Protein AF-A0A381VGB9-F1 (afdb_monomer_lite)

Sequence (134 aa):
MNIEAVIWTIVFLLSIIPGLCVKSNHVISNLILSGNSNDNGFGFGVLLLIVGLYLFYNSLKNLKKKRLFENLPTSKMRSVAMGLVELKGKIEAAESMIKDPFDDKDCVYWSVTIEEYVKRGKSHKWVTRHEAND

Structure (mmCIF, N/CA/C/O backbone):
data_AF-A0A381VGB9-F1
#
_entry.id   AF-A0A381VGB9-F1
#
loop_
_atom_site.group_PDB
_atom_site.id
_atom_site.type_symbol
_atom_site.label_atom_id
_atom_site.label_alt_id
_atom_site.label_comp_id
_atom_site.label_asym_id
_atom_site.label_entity_id
_atom_site.label_seq_id
_atom_site.pdbx_PDB_ins_code
_atom_site.Cartn_x
_atom_site.Cartn_y
_atom_site.Cartn_z
_atom_site.occupancy
_atom_site.B_iso_or_equiv
_atom_site.auth_seq_id
_atom_site.auth_comp_id
_atom_site.auth_asym_id
_atom_site.auth_atom_id
_atom_site.pdbx_PDB_model_num
ATOM 1 N N . MET A 1 1 ? -0.643 24.859 -47.254 1.00 52.41 1 MET A N 1
ATOM 2 C CA . MET A 1 1 ? -0.564 24.233 -45.917 1.00 52.41 1 MET A CA 1
ATOM 3 C C . MET A 1 1 ? 0.480 23.133 -46.028 1.00 52.41 1 MET A C 1
ATOM 5 O O . MET A 1 1 ? 0.272 22.202 -46.792 1.00 52.41 1 MET A O 1
ATOM 9 N N . ASN A 1 2 ? 1.665 23.349 -45.451 1.00 59.25 2 ASN A N 1
ATOM 10 C CA . ASN A 1 2 ? 2.888 22.639 -45.840 1.00 59.25 2 ASN A CA 1
ATOM 11 C C . ASN A 1 2 ? 2.939 21.250 -45.192 1.00 59.25 2 ASN A C 1
ATOM 13 O O . ASN A 1 2 ? 2.930 21.145 -43.968 1.00 59.25 2 ASN A O 1
ATOM 17 N N . ILE A 1 3 ? 3.000 20.205 -46.019 1.00 70.94 3 ILE A N 1
ATOM 18 C CA . ILE A 1 3 ? 3.021 18.788 -45.615 1.00 70.94 3 ILE A CA 1
ATOM 19 C C . ILE A 1 3 ? 4.140 18.497 -44.604 1.00 70.94 3 ILE A C 1
ATOM 21 O O . ILE A 1 3 ? 3.911 17.796 -43.623 1.00 70.94 3 ILE A O 1
ATOM 25 N N . GLU A 1 4 ? 5.299 19.136 -44.768 1.00 68.50 4 GLU A N 1
ATOM 26 C CA . GLU A 1 4 ? 6.423 19.047 -43.832 1.00 68.50 4 GLU A CA 1
ATOM 27 C C . GLU A 1 4 ? 6.023 19.448 -42.403 1.00 68.50 4 GLU A C 1
ATOM 29 O O . GLU A 1 4 ? 6.283 18.720 -41.452 1.00 68.50 4 GLU A O 1
ATOM 34 N N . ALA A 1 5 ? 5.296 20.556 -42.226 1.00 66.06 5 ALA A N 1
ATOM 35 C CA . ALA A 1 5 ? 4.886 21.009 -40.895 1.00 66.06 5 ALA A CA 1
ATOM 36 C C . ALA A 1 5 ? 3.919 20.018 -40.220 1.00 66.06 5 ALA A C 1
ATOM 38 O O . ALA A 1 5 ? 3.998 19.808 -39.011 1.00 66.06 5 ALA A O 1
ATOM 39 N N . VAL A 1 6 ? 3.055 19.357 -41.000 1.00 71.62 6 VAL A N 1
ATOM 40 C CA . VAL A 1 6 ? 2.140 18.321 -40.495 1.00 71.62 6 VAL A CA 1
ATOM 41 C C . VAL A 1 6 ? 2.929 17.107 -40.001 1.00 71.62 6 VAL A C 1
ATOM 43 O O . VAL A 1 6 ? 2.682 16.632 -38.894 1.00 71.62 6 VAL A O 1
ATOM 46 N N . ILE A 1 7 ? 3.942 16.672 -40.753 1.00 72.62 7 ILE A N 1
ATOM 47 C CA . ILE A 1 7 ? 4.822 15.558 -40.369 1.00 72.62 7 ILE A CA 1
ATOM 48 C C . ILE A 1 7 ? 5.563 15.884 -39.066 1.00 72.62 7 ILE A C 1
ATOM 50 O O . ILE A 1 7 ? 5.529 15.092 -38.124 1.00 72.62 7 ILE A O 1
ATOM 54 N N . TRP A 1 8 ? 6.144 17.081 -38.957 1.00 65.75 8 TRP A N 1
ATOM 55 C CA . TRP A 1 8 ? 6.857 17.500 -37.748 1.00 65.75 8 TRP A CA 1
ATOM 56 C C . TRP A 1 8 ? 5.935 17.636 -36.524 1.00 65.75 8 TRP A C 1
ATOM 58 O O . TRP A 1 8 ? 6.328 17.249 -35.426 1.00 65.75 8 TRP A O 1
ATOM 68 N N . THR A 1 9 ? 4.686 18.089 -36.688 1.00 67.44 9 THR A N 1
ATOM 69 C CA . THR A 1 9 ? 3.715 18.150 -35.572 1.00 67.44 9 THR A CA 1
ATOM 70 C C . THR A 1 9 ? 3.213 16.778 -35.117 1.00 67.44 9 THR A C 1
ATOM 72 O O . THR A 1 9 ? 3.036 16.569 -33.918 1.00 67.44 9 THR A O 1
ATOM 75 N N . ILE A 1 10 ? 3.042 15.818 -36.033 1.00 66.50 10 ILE A N 1
ATOM 76 C CA . ILE A 1 10 ? 2.660 14.436 -35.698 1.00 66.50 10 ILE A CA 1
ATOM 77 C C . ILE A 1 10 ? 3.799 13.733 -34.948 1.00 66.50 10 ILE A C 1
ATOM 79 O O . ILE A 1 10 ? 3.555 13.059 -33.948 1.00 66.50 10 ILE A O 1
ATOM 83 N N . VAL A 1 11 ? 5.047 13.948 -35.371 1.00 64.88 11 VAL A N 1
ATOM 84 C CA . VAL A 1 11 ? 6.240 13.433 -34.677 1.00 64.88 11 VAL A CA 1
ATOM 85 C C . VAL A 1 11 ? 6.374 14.043 -33.275 1.00 64.88 11 VAL A C 1
ATOM 87 O O . VAL A 1 11 ? 6.695 13.330 -32.324 1.00 64.88 11 VAL A O 1
ATOM 90 N N . PHE A 1 12 ? 6.063 15.333 -33.118 1.00 68.12 12 PHE A N 1
ATOM 91 C CA . PHE A 1 12 ? 6.087 16.016 -31.821 1.00 68.12 12 PHE A CA 1
ATOM 92 C C . PHE A 1 12 ? 4.949 15.564 -30.889 1.00 68.12 12 PHE A C 1
ATOM 94 O O . PHE A 1 12 ? 5.142 15.451 -29.683 1.00 68.12 12 PHE A O 1
ATOM 101 N N . LEU A 1 13 ? 3.769 15.245 -31.431 1.00 55.72 13 LEU A N 1
ATOM 102 C CA . LEU A 1 13 ? 2.653 14.704 -30.648 1.00 55.72 13 LEU A CA 1
ATOM 103 C C . LEU A 1 13 ? 2.889 13.249 -30.220 1.00 55.72 13 LEU A C 1
ATOM 105 O O . LEU A 1 13 ? 2.540 12.884 -29.100 1.00 55.72 13 LEU A O 1
ATOM 109 N N . LEU A 1 14 ? 3.531 12.428 -31.057 1.00 55.31 14 LEU A N 1
ATOM 110 C CA . LEU A 1 14 ? 3.854 11.035 -30.723 1.00 55.31 14 LEU A CA 1
ATOM 111 C C . LEU A 1 14 ? 4.976 10.907 -29.680 1.00 55.31 14 LEU A C 1
ATOM 113 O O . LEU A 1 14 ? 5.002 9.925 -28.938 1.00 55.31 14 LEU A O 1
ATOM 117 N N . SER A 1 15 ? 5.864 11.900 -29.565 1.00 57.25 15 SER A N 1
ATOM 118 C CA . SER A 1 15 ? 6.952 11.904 -28.574 1.00 57.25 15 SER A CA 1
ATOM 119 C C . SER A 1 15 ? 6.531 12.389 -27.180 1.00 57.25 15 SER A C 1
ATOM 121 O O . SER A 1 15 ? 7.232 12.112 -26.208 1.00 57.25 15 SER A O 1
ATOM 123 N N . ILE A 1 16 ? 5.374 13.053 -27.055 1.00 52.91 16 ILE A N 1
ATOM 124 C CA . ILE A 1 16 ? 4.821 13.536 -25.774 1.00 52.91 16 ILE A CA 1
ATOM 125 C C . ILE A 1 16 ? 3.955 12.465 -25.077 1.00 52.91 16 ILE A C 1
ATOM 127 O O . ILE A 1 16 ? 3.800 12.475 -23.854 1.00 52.91 16 ILE A O 1
ATOM 131 N N . ILE A 1 17 ? 3.463 11.463 -25.813 1.00 55.03 17 ILE A N 1
ATOM 132 C CA . ILE A 1 17 ? 2.596 10.397 -25.278 1.00 55.03 17 ILE A CA 1
ATOM 133 C C . ILE A 1 17 ? 3.280 9.352 -24.353 1.00 55.03 17 ILE A C 1
ATOM 135 O O . ILE A 1 17 ? 2.550 8.729 -23.577 1.00 55.03 17 ILE A O 1
ATOM 139 N N . PRO A 1 18 ? 4.619 9.169 -24.253 1.00 52.19 18 PRO A N 1
ATOM 140 C CA . PRO A 1 18 ? 5.154 8.222 -23.273 1.00 52.19 18 PRO A CA 1
ATOM 141 C C . PRO A 1 18 ? 5.055 8.733 -21.824 1.00 52.19 18 PRO A C 1
ATOM 143 O O . PRO A 1 18 ? 5.358 7.987 -20.894 1.00 52.19 18 PRO A O 1
ATOM 146 N N . GLY A 1 19 ? 4.623 9.983 -21.608 1.00 45.84 19 GLY A N 1
ATOM 147 C CA . GLY A 1 19 ? 4.509 10.597 -20.283 1.00 45.84 19 GLY A CA 1
ATOM 148 C C . GLY A 1 19 ? 3.283 10.186 -19.458 1.00 45.84 19 GLY A C 1
ATOM 149 O O . GLY A 1 19 ? 3.266 10.450 -18.258 1.00 45.84 19 GLY A O 1
ATOM 150 N N . LEU A 1 20 ? 2.267 9.535 -20.041 1.00 43.66 20 LEU A N 1
ATOM 151 C CA . LEU A 1 20 ? 0.993 9.305 -19.344 1.00 43.66 20 LEU A CA 1
ATOM 152 C C . LEU A 1 20 ? 0.447 7.878 -19.465 1.00 43.66 20 LEU A C 1
ATOM 154 O O . LEU A 1 20 ? -0.750 7.690 -19.618 1.00 43.66 20 LEU A O 1
ATOM 158 N N . CYS A 1 21 ? 1.282 6.848 -19.365 1.00 36.38 21 CYS A N 1
ATOM 159 C CA . CYS A 1 21 ? 0.811 5.592 -18.771 1.00 36.38 21 CYS A CA 1
ATOM 160 C C . CYS A 1 21 ? 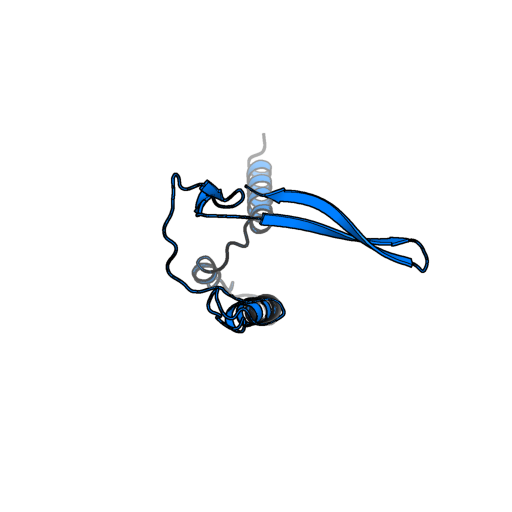1.977 4.656 -18.476 1.00 36.38 21 CYS A C 1
ATOM 162 O O . CYS A 1 21 ? 2.256 3.706 -19.205 1.00 36.38 21 CYS A O 1
ATOM 164 N N . VAL A 1 22 ? 2.630 4.871 -17.335 1.00 45.91 22 VAL A N 1
ATOM 165 C CA . VAL A 1 22 ? 3.344 3.793 -16.645 1.00 45.91 22 VAL A CA 1
ATOM 166 C C . VAL A 1 22 ? 2.282 2.818 -16.116 1.00 45.91 22 VAL A C 1
ATOM 168 O O . VAL A 1 22 ? 1.960 2.798 -14.931 1.00 45.91 22 VAL A O 1
ATOM 171 N N . LYS A 1 23 ? 1.694 2.014 -17.013 1.00 37.81 23 LYS A N 1
ATOM 172 C CA . LYS A 1 23 ? 0.978 0.790 -16.647 1.00 37.81 23 LYS A CA 1
ATOM 173 C C . LYS A 1 23 ? 1.948 -0.368 -16.838 1.00 37.81 23 LYS A C 1
ATOM 175 O O . LYS A 1 23 ? 2.158 -0.898 -17.926 1.00 37.81 23 LYS A O 1
ATOM 180 N N . SER A 1 24 ? 2.613 -0.640 -15.721 1.00 55.69 24 SER A N 1
ATOM 181 C CA . SER A 1 24 ? 3.590 -1.689 -15.467 1.00 55.69 24 SER A CA 1
ATOM 182 C C . SER A 1 24 ? 3.183 -3.030 -16.097 1.00 55.69 24 SER A C 1
ATOM 184 O O . SER A 1 24 ? 2.063 -3.491 -15.892 1.00 55.69 24 SER A O 1
ATOM 186 N N . ASN A 1 25 ? 4.149 -3.667 -16.772 1.00 46.19 25 ASN A N 1
ATOM 187 C CA . ASN A 1 25 ? 4.318 -5.119 -16.980 1.00 46.19 25 ASN A CA 1
ATOM 188 C C . ASN A 1 25 ? 4.081 -5.740 -18.373 1.00 46.19 25 ASN A C 1
ATOM 190 O O . ASN A 1 25 ? 4.580 -6.840 -18.565 1.00 46.19 25 ASN A O 1
ATOM 194 N N . HIS A 1 26 ? 3.464 -5.084 -19.366 1.00 38.66 26 HIS A N 1
ATOM 195 C CA . HIS A 1 26 ? 3.356 -5.672 -20.729 1.00 38.66 26 HIS A CA 1
ATOM 196 C C . HIS A 1 26 ? 4.157 -4.942 -21.824 1.00 38.66 26 HIS A C 1
ATOM 198 O O . HIS A 1 26 ? 4.461 -5.526 -22.859 1.00 38.66 26 HIS A O 1
ATOM 204 N N . VAL A 1 27 ? 4.551 -3.684 -21.596 1.00 44.47 27 VAL A N 1
ATOM 205 C CA . VAL A 1 27 ? 5.175 -2.819 -22.623 1.00 44.47 27 VAL A CA 1
ATOM 206 C C . VAL A 1 27 ? 6.682 -3.071 -22.792 1.00 44.47 27 VAL A C 1
ATOM 208 O O . VAL A 1 27 ? 7.260 -2.734 -23.822 1.00 44.47 27 VAL A O 1
ATOM 211 N N . ILE A 1 28 ? 7.323 -3.726 -21.817 1.00 46.81 28 ILE A N 1
ATOM 212 C CA . ILE A 1 28 ? 8.780 -3.955 -21.806 1.00 46.81 28 ILE A CA 1
ATOM 213 C C . ILE A 1 28 ? 9.232 -4.817 -23.002 1.00 46.81 28 ILE A C 1
ATOM 215 O O . ILE A 1 28 ? 10.367 -4.682 -23.447 1.00 46.81 28 ILE A O 1
ATOM 219 N N . SER A 1 29 ? 8.349 -5.643 -23.579 1.00 44.75 29 SER A N 1
ATOM 220 C CA . SER A 1 29 ? 8.737 -6.578 -24.643 1.00 44.75 29 SER A CA 1
ATOM 221 C C . SER A 1 29 ? 9.012 -5.926 -26.007 1.00 44.75 29 SER A C 1
ATOM 223 O O . SER A 1 29 ? 9.733 -6.521 -26.800 1.00 44.75 29 SER A O 1
ATOM 225 N N . ASN A 1 30 ? 8.490 -4.721 -26.286 1.00 42.50 30 ASN A N 1
ATOM 226 C CA . ASN A 1 30 ? 8.562 -4.111 -27.627 1.00 42.50 30 ASN A CA 1
ATOM 227 C C . ASN A 1 30 ? 9.553 -2.935 -27.733 1.00 42.50 30 ASN A C 1
ATOM 229 O O . ASN A 1 30 ? 9.690 -2.354 -28.804 1.00 42.50 30 ASN A O 1
ATOM 233 N N . LEU A 1 31 ? 10.245 -2.572 -26.644 1.00 46.41 31 LEU A N 1
ATOM 234 C CA . LEU A 1 31 ? 11.207 -1.455 -26.617 1.00 46.41 31 LEU A CA 1
ATOM 235 C C . LEU A 1 31 ? 12.660 -1.895 -26.880 1.00 46.41 31 LEU A C 1
ATOM 237 O O . LEU A 1 31 ? 13.582 -1.087 -26.815 1.00 46.41 31 LEU A O 1
ATOM 241 N N . ILE A 1 32 ? 12.891 -3.176 -27.167 1.00 49.97 32 ILE A N 1
ATOM 242 C CA . ILE A 1 32 ? 14.217 -3.697 -27.503 1.00 49.97 32 ILE A CA 1
ATOM 243 C C . ILE A 1 32 ? 14.185 -4.102 -28.969 1.00 49.97 32 ILE A C 1
ATOM 245 O O . ILE A 1 32 ? 13.880 -5.248 -29.259 1.00 49.97 32 ILE A O 1
ATOM 249 N N . LEU A 1 33 ? 14.430 -3.159 -29.880 1.00 51.06 33 LEU A N 1
ATOM 250 C CA . LEU A 1 33 ? 15.027 -3.381 -31.206 1.00 51.06 33 LEU A CA 1
ATOM 251 C C . LEU A 1 33 ? 14.951 -2.075 -32.001 1.00 51.06 33 LEU A C 1
ATOM 253 O O . LEU A 1 33 ? 13.931 -1.778 -32.606 1.00 51.06 33 LEU A O 1
ATOM 257 N N . SER A 1 34 ? 16.036 -1.303 -31.996 1.00 47.56 34 SER A N 1
ATOM 258 C CA . SER A 1 34 ? 16.616 -0.753 -33.228 1.00 47.56 34 SER A CA 1
ATOM 259 C C . SER A 1 34 ? 17.869 0.047 -32.863 1.00 47.56 34 SER A C 1
ATOM 261 O O . SER A 1 34 ? 17.797 1.219 -32.499 1.00 47.56 34 SER A O 1
ATOM 263 N N . GLY A 1 35 ? 19.025 -0.617 -32.894 1.00 49.03 35 GLY A N 1
ATOM 264 C CA . GLY A 1 35 ? 20.318 0.061 -32.926 1.00 49.03 35 GLY A CA 1
ATOM 265 C C . GLY A 1 35 ? 20.620 0.435 -34.373 1.00 49.03 35 GLY A C 1
ATOM 266 O O . GLY A 1 35 ? 20.801 -0.453 -35.204 1.00 49.03 35 GLY A O 1
ATOM 267 N N . ASN A 1 36 ? 20.627 1.731 -34.683 1.00 48.69 36 ASN A N 1
ATOM 268 C CA . ASN A 1 36 ? 21.052 2.236 -35.985 1.00 48.69 36 ASN A CA 1
ATOM 269 C C . ASN A 1 36 ? 22.578 2.081 -36.105 1.00 48.69 36 ASN A C 1
ATOM 271 O O . ASN A 1 36 ? 23.315 2.429 -35.193 1.00 48.69 36 ASN A O 1
ATOM 275 N N . SER A 1 37 ? 23.066 1.523 -37.209 1.00 54.38 37 SER A N 1
ATOM 276 C CA . SER A 1 37 ? 24.426 0.983 -37.332 1.00 54.38 37 SER A CA 1
ATOM 277 C C . SER A 1 37 ? 25.530 2.027 -37.601 1.00 54.38 37 SER A C 1
ATOM 279 O O . SER A 1 37 ? 26.393 1.772 -38.444 1.00 54.38 37 SER A O 1
ATOM 281 N N . ASN A 1 38 ? 25.518 3.209 -36.967 1.00 58.03 38 ASN A N 1
ATOM 282 C CA . ASN A 1 38 ? 26.543 4.233 -37.242 1.00 58.03 38 ASN A CA 1
ATOM 283 C C . ASN A 1 38 ? 26.970 5.157 -36.083 1.00 58.03 38 ASN A C 1
ATOM 285 O O . ASN A 1 38 ? 27.680 6.130 -36.342 1.00 58.03 38 ASN A O 1
ATOM 289 N N . ASP A 1 39 ? 26.624 4.863 -34.830 1.00 60.50 39 ASP A N 1
ATOM 290 C CA . ASP A 1 39 ? 27.098 5.607 -33.661 1.00 60.50 39 ASP A CA 1
ATOM 291 C C . ASP A 1 39 ? 27.909 4.727 -32.698 1.00 60.50 39 ASP A C 1
ATOM 293 O O . ASP A 1 39 ? 27.701 3.521 -32.562 1.00 60.50 39 ASP A O 1
ATOM 297 N N . ASN A 1 40 ? 28.886 5.339 -32.024 1.00 59.94 40 ASN A N 1
ATOM 298 C CA . ASN A 1 40 ? 29.675 4.691 -30.983 1.00 59.94 40 ASN A CA 1
ATOM 299 C C . ASN A 1 40 ? 28.698 4.243 -29.882 1.00 59.94 40 ASN A C 1
ATOM 301 O O . ASN A 1 40 ? 28.249 5.085 -29.104 1.00 59.94 40 ASN A O 1
ATOM 305 N N . GLY A 1 41 ? 28.367 2.944 -29.827 1.00 61.03 41 GLY A N 1
ATOM 306 C CA . GLY A 1 41 ? 27.285 2.320 -29.035 1.00 61.03 41 GLY A CA 1
ATOM 307 C C . GLY A 1 41 ? 27.301 2.523 -27.509 1.00 61.03 41 GLY A C 1
ATOM 308 O O . GLY A 1 41 ? 26.571 1.864 -26.771 1.00 61.03 41 GLY A O 1
ATOM 309 N N . PHE A 1 42 ? 28.112 3.457 -27.023 1.00 70.69 42 PHE A N 1
ATOM 310 C CA . PHE A 1 42 ? 28.140 3.970 -25.665 1.00 70.69 42 PHE A CA 1
ATOM 311 C C . PHE A 1 42 ? 26.821 4.654 -25.263 1.00 70.69 42 PHE A C 1
ATOM 313 O O . PHE A 1 42 ? 26.339 4.436 -24.153 1.00 70.69 42 PHE A O 1
ATOM 320 N N . GLY A 1 43 ? 26.197 5.432 -26.158 1.00 71.06 43 GLY A N 1
ATOM 321 C CA . GLY A 1 43 ? 24.961 6.168 -25.851 1.00 71.06 43 GLY A CA 1
ATOM 322 C C . GLY A 1 43 ? 23.784 5.252 -25.498 1.00 71.06 43 GLY A C 1
ATOM 323 O O . GLY A 1 43 ? 23.116 5.447 -24.480 1.00 71.06 43 GLY A O 1
ATOM 324 N N . PHE A 1 44 ? 23.586 4.194 -26.288 1.00 73.25 44 PHE A N 1
ATOM 325 C CA . PHE A 1 44 ? 22.557 3.185 -26.035 1.00 73.25 44 PHE A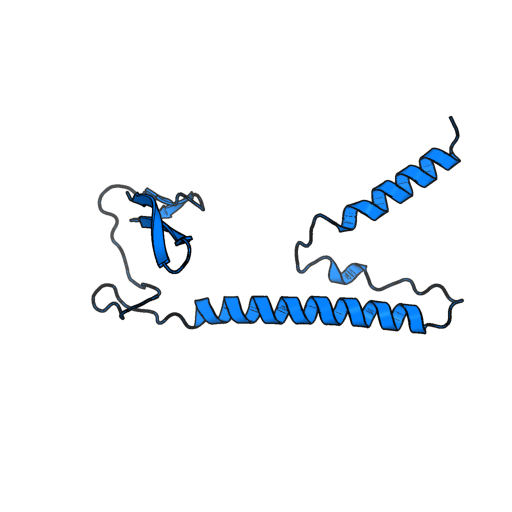 CA 1
ATOM 326 C C . PHE A 1 44 ? 22.803 2.423 -24.722 1.00 73.25 44 PHE A C 1
ATOM 328 O O . PHE A 1 44 ? 21.869 2.195 -23.952 1.00 73.25 44 PHE A O 1
ATOM 335 N N . GLY A 1 45 ? 24.066 2.105 -24.415 1.00 78.06 45 GLY A N 1
ATOM 336 C CA . GLY A 1 45 ? 24.446 1.475 -23.149 1.00 78.06 45 GLY A CA 1
ATOM 337 C C . GLY A 1 45 ? 24.112 2.338 -21.927 1.00 78.06 45 GLY A C 1
ATOM 338 O O . GLY A 1 45 ? 23.535 1.842 -20.958 1.00 78.06 45 GLY A O 1
ATOM 339 N N . VAL A 1 46 ? 24.406 3.641 -21.985 1.00 82.94 46 VAL A N 1
ATOM 340 C CA . VAL A 1 46 ? 24.084 4.581 -20.896 1.00 82.94 46 VAL A CA 1
ATOM 341 C C . VAL A 1 46 ? 22.570 4.719 -20.709 1.00 82.94 46 VAL A C 1
ATOM 343 O O . VAL A 1 46 ? 22.093 4.707 -19.573 1.00 82.94 46 VAL A O 1
ATOM 346 N N . LEU A 1 47 ? 21.799 4.781 -21.798 1.00 77.25 47 LEU A N 1
ATOM 347 C CA . LEU A 1 47 ? 20.337 4.859 -21.736 1.00 77.25 47 LEU A CA 1
ATOM 348 C C . LEU A 1 47 ? 19.743 3.614 -21.060 1.00 77.25 47 LEU A C 1
ATOM 350 O O . LEU A 1 47 ? 18.951 3.745 -20.122 1.00 77.25 47 LEU A O 1
ATOM 354 N N . LEU A 1 48 ? 20.169 2.414 -21.472 1.00 81.56 48 LEU A N 1
ATOM 355 C CA . LEU A 1 48 ? 19.721 1.163 -20.854 1.00 81.56 48 LEU A CA 1
ATOM 356 C C . LEU A 1 48 ? 20.070 1.091 -19.363 1.00 81.56 48 LEU A C 1
ATOM 358 O O . LEU A 1 48 ? 19.245 0.629 -18.573 1.00 81.56 48 LEU A O 1
ATOM 362 N N . LEU A 1 49 ? 21.245 1.584 -18.956 1.00 88.31 49 LEU A N 1
ATOM 363 C CA . LEU A 1 49 ? 21.616 1.632 -17.539 1.00 88.31 49 LEU A CA 1
ATOM 364 C C . LEU A 1 49 ? 20.717 2.568 -16.729 1.00 88.31 49 LEU A C 1
ATOM 366 O O . LEU A 1 49 ? 20.281 2.190 -15.641 1.00 88.31 49 LEU A O 1
ATOM 370 N N . ILE A 1 50 ? 20.404 3.758 -17.246 1.00 84.44 50 ILE A N 1
ATOM 371 C CA . ILE A 1 50 ? 19.529 4.716 -16.553 1.00 84.44 50 ILE A CA 1
ATOM 372 C C . ILE A 1 50 ? 18.118 4.133 -16.396 1.00 84.44 50 ILE A C 1
ATOM 374 O O . ILE A 1 50 ? 17.551 4.167 -15.301 1.00 84.44 50 ILE A O 1
ATOM 378 N N . VAL A 1 51 ? 17.568 3.547 -17.463 1.00 83.00 51 VAL A N 1
ATOM 379 C CA . VAL A 1 51 ? 16.242 2.910 -17.431 1.00 83.00 51 VAL A CA 1
ATOM 380 C C . VAL A 1 51 ? 16.235 1.710 -16.481 1.00 83.00 51 VAL A C 1
ATOM 382 O O . VAL A 1 51 ? 15.325 1.579 -15.659 1.00 83.00 51 VAL A O 1
ATOM 385 N N . GLY A 1 52 ? 17.271 0.868 -16.531 1.00 86.81 52 GLY A N 1
ATOM 386 C CA . GLY A 1 52 ? 17.429 -0.274 -15.632 1.00 86.81 52 GLY A CA 1
ATOM 387 C C . GLY A 1 52 ? 17.479 0.142 -14.161 1.00 86.81 52 GLY A C 1
ATOM 388 O O . GLY A 1 52 ? 16.748 -0.414 -13.339 1.00 86.81 52 GLY A O 1
ATOM 389 N N . LEU A 1 53 ? 18.268 1.170 -13.829 1.00 93.00 53 LEU A N 1
ATOM 390 C CA . LEU A 1 53 ? 18.358 1.719 -12.471 1.00 93.00 53 LEU A CA 1
ATOM 391 C C . LEU A 1 53 ? 17.020 2.289 -11.989 1.00 93.00 53 LEU A C 1
ATOM 393 O O . LEU A 1 53 ? 16.628 2.053 -10.842 1.00 93.00 53 LEU A O 1
ATOM 397 N N . TYR A 1 54 ? 16.293 2.994 -12.858 1.00 86.62 54 TYR A N 1
ATOM 398 C CA . TYR A 1 54 ? 14.979 3.544 -12.529 1.00 86.62 54 TYR A CA 1
ATOM 399 C C . TYR A 1 54 ? 13.959 2.439 -12.206 1.00 86.62 54 TYR A C 1
ATOM 401 O O . TYR A 1 54 ? 13.299 2.479 -11.160 1.00 86.62 54 TYR A O 1
ATOM 409 N N . LEU A 1 55 ? 13.867 1.416 -13.063 1.00 84.19 55 LEU A N 1
ATOM 410 C CA . LEU A 1 55 ? 12.977 0.270 -12.851 1.00 84.19 55 LEU A CA 1
ATOM 411 C C . LEU A 1 55 ? 13.351 -0.509 -11.588 1.00 84.19 55 LEU A C 1
ATOM 413 O O . LEU A 1 55 ? 12.474 -0.861 -10.794 1.00 84.19 55 LEU A O 1
ATOM 417 N N . PHE A 1 56 ? 14.647 -0.729 -11.365 1.00 91.19 56 PHE A N 1
ATOM 418 C CA . PHE A 1 56 ? 15.151 -1.417 -10.181 1.00 91.19 56 PHE A CA 1
ATOM 419 C C . PHE A 1 56 ? 14.767 -0.679 -8.893 1.00 91.19 56 PHE A C 1
ATOM 421 O O . PHE A 1 56 ? 14.231 -1.280 -7.958 1.00 91.19 56 PHE A O 1
ATOM 428 N N . TYR A 1 57 ? 14.949 0.642 -8.859 1.00 90.81 57 TYR A N 1
ATOM 429 C CA . TYR A 1 57 ? 14.582 1.457 -7.705 1.00 90.81 57 TYR A CA 1
ATOM 430 C C . TYR A 1 57 ? 13.071 1.433 -7.422 1.00 90.81 57 TYR A C 1
ATOM 432 O O . TYR A 1 57 ? 12.656 1.297 -6.264 1.00 90.81 57 TYR A O 1
ATOM 440 N N . ASN A 1 58 ? 12.235 1.511 -8.462 1.00 83.56 58 ASN A N 1
ATOM 441 C CA . ASN A 1 58 ? 10.783 1.420 -8.300 1.00 83.56 58 ASN A CA 1
ATOM 442 C C . ASN A 1 58 ? 10.349 0.029 -7.801 1.00 83.56 58 ASN A C 1
ATOM 444 O O . ASN A 1 58 ? 9.508 -0.082 -6.907 1.00 83.56 58 ASN A O 1
ATOM 448 N N . SER A 1 59 ? 10.978 -1.034 -8.311 1.00 88.62 59 SER A N 1
ATOM 449 C CA . SER A 1 59 ? 10.738 -2.407 -7.857 1.00 88.62 59 SER A CA 1
ATOM 450 C C . SER A 1 59 ? 11.018 -2.563 -6.360 1.00 88.62 59 SER A C 1
ATOM 452 O O . SER A 1 59 ? 10.161 -3.042 -5.615 1.00 88.62 59 SER A O 1
ATOM 454 N N . LEU A 1 60 ? 12.152 -2.048 -5.870 1.00 91.81 60 LEU A N 1
ATOM 455 C CA . LEU A 1 60 ? 12.481 -2.093 -4.441 1.00 91.81 60 LEU A CA 1
ATOM 456 C C . LEU A 1 60 ? 11.465 -1.340 -3.570 1.00 91.81 60 LEU A C 1
ATOM 458 O O . LEU A 1 60 ? 11.128 -1.806 -2.479 1.00 91.81 60 LEU A O 1
ATOM 462 N N . LYS A 1 61 ? 10.945 -0.196 -4.034 1.00 89.56 61 LYS A N 1
ATOM 463 C CA . LYS A 1 61 ? 9.878 0.533 -3.326 1.00 89.56 61 LYS A CA 1
ATOM 464 C C . LYS A 1 61 ? 8.594 -0.287 -3.231 1.00 89.56 61 LYS A C 1
ATOM 466 O O . LYS A 1 61 ? 7.997 -0.361 -2.156 1.00 89.56 61 LYS A O 1
ATOM 471 N N . ASN A 1 62 ? 8.189 -0.919 -4.327 1.00 87.69 62 ASN A N 1
ATOM 472 C CA . ASN A 1 62 ? 6.979 -1.735 -4.367 1.00 87.69 62 ASN A CA 1
ATOM 473 C C . ASN A 1 62 ? 7.123 -3.008 -3.524 1.00 87.69 62 ASN A C 1
ATOM 475 O O . ASN A 1 62 ? 6.196 -3.365 -2.800 1.00 87.69 62 ASN A O 1
ATOM 479 N N . LEU A 1 63 ? 8.304 -3.632 -3.520 1.00 89.69 63 LEU A N 1
ATOM 480 C CA . LEU A 1 63 ? 8.603 -4.782 -2.664 1.00 89.69 63 LEU A CA 1
ATOM 481 C C . LEU A 1 63 ? 8.509 -4.436 -1.175 1.00 89.69 63 LEU A C 1
ATOM 483 O O . LEU A 1 63 ? 7.965 -5.224 -0.406 1.00 89.69 63 LEU A O 1
ATOM 487 N N . LYS A 1 64 ? 8.985 -3.255 -0.759 1.00 89.62 64 LYS A N 1
ATOM 488 C CA . LYS A 1 64 ? 8.838 -2.797 0.634 1.00 89.62 64 LYS A CA 1
ATOM 489 C C . LYS A 1 64 ? 7.369 -2.658 1.035 1.00 89.62 64 LYS A C 1
ATOM 491 O O . LYS A 1 64 ? 6.997 -3.130 2.102 1.00 89.62 64 LYS A O 1
ATOM 496 N N . LYS A 1 65 ? 6.539 -2.059 0.172 1.00 88.50 65 LYS A N 1
ATOM 497 C CA . LYS A 1 65 ? 5.093 -1.932 0.418 1.00 88.50 65 LYS A CA 1
ATOM 498 C C . LYS A 1 65 ? 4.418 -3.299 0.495 1.00 88.50 65 LYS A C 1
ATOM 500 O O . LYS A 1 65 ? 3.699 -3.561 1.447 1.00 88.50 65 LYS A O 1
ATOM 505 N N . LYS A 1 66 ? 4.702 -4.190 -0.458 1.00 89.31 66 LYS A N 1
ATOM 506 C CA . LYS A 1 66 ? 4.136 -5.544 -0.493 1.00 89.31 66 LYS A CA 1
ATOM 507 C C . LYS A 1 66 ? 4.468 -6.337 0.774 1.00 89.31 66 LYS A C 1
ATOM 509 O O . LYS A 1 66 ? 3.569 -6.884 1.398 1.00 89.31 66 LYS A O 1
ATOM 514 N N . ARG A 1 67 ? 5.732 -6.307 1.210 1.00 90.56 67 ARG A N 1
ATOM 515 C CA . ARG A 1 67 ? 6.154 -6.951 2.462 1.00 90.56 67 ARG A CA 1
ATOM 516 C C . ARG A 1 67 ? 5.452 -6.377 3.689 1.00 90.56 67 ARG A C 1
ATOM 518 O O . ARG A 1 67 ? 5.259 -7.112 4.644 1.00 90.56 67 ARG A O 1
ATOM 525 N N . LEU A 1 68 ? 5.101 -5.091 3.703 1.00 87.88 68 LEU A N 1
ATOM 526 C CA . LEU A 1 68 ? 4.379 -4.513 4.837 1.00 87.88 68 LEU A CA 1
ATOM 527 C C . LEU A 1 68 ? 2.985 -5.135 4.981 1.00 87.88 68 LEU A C 1
ATOM 529 O O . LEU A 1 68 ? 2.604 -5.468 6.094 1.00 87.88 68 LEU A O 1
ATOM 533 N N . PHE A 1 69 ? 2.275 -5.339 3.869 1.00 86.19 69 PHE A N 1
ATOM 534 C CA . PHE A 1 69 ? 0.972 -6.007 3.869 1.00 86.19 69 PHE A CA 1
ATOM 535 C C . PHE A 1 69 ? 1.082 -7.508 4.171 1.00 86.19 69 PHE A C 1
ATOM 537 O O . PHE A 1 69 ? 0.305 -8.026 4.960 1.00 86.19 69 PHE A O 1
ATOM 544 N N . GLU A 1 70 ? 2.068 -8.205 3.600 1.00 88.19 70 GLU A N 1
ATOM 545 C CA . GLU A 1 70 ? 2.245 -9.654 3.814 1.00 88.19 70 GLU A CA 1
ATOM 546 C C . GLU A 1 70 ? 2.704 -10.016 5.232 1.00 88.19 70 GLU A C 1
ATOM 548 O O . GLU A 1 70 ? 2.423 -11.112 5.707 1.00 88.19 70 GLU A O 1
ATOM 553 N N . ASN A 1 71 ? 3.419 -9.116 5.912 1.00 89.25 71 ASN A N 1
ATOM 554 C CA . ASN A 1 71 ? 3.864 -9.334 7.290 1.00 89.25 71 ASN A CA 1
ATOM 555 C C . ASN A 1 71 ? 2.812 -8.926 8.333 1.00 89.25 71 ASN A C 1
ATOM 557 O O . ASN A 1 71 ? 3.110 -8.971 9.529 1.00 89.25 71 ASN A O 1
ATOM 561 N N . LEU A 1 72 ? 1.607 -8.515 7.921 1.00 90.00 72 LEU A N 1
ATOM 562 C CA . LEU A 1 72 ? 0.524 -8.273 8.868 1.00 90.00 72 LEU A CA 1
ATOM 563 C C . LEU A 1 72 ? 0.140 -9.600 9.533 1.00 90.00 72 LEU A C 1
ATOM 565 O O . LEU A 1 72 ? -0.174 -10.569 8.841 1.00 90.00 72 LEU A O 1
ATOM 569 N N . PRO A 1 73 ? 0.166 -9.690 10.872 1.00 85.94 73 PRO A N 1
ATOM 570 C CA . PRO A 1 73 ? -0.183 -10.927 11.544 1.00 85.94 73 PRO A CA 1
ATOM 571 C C . PRO A 1 73 ? -1.679 -11.202 11.367 1.00 85.94 73 PRO A C 1
ATOM 573 O O . PRO A 1 73 ? -2.530 -10.387 11.734 1.00 85.94 73 PRO A O 1
ATOM 576 N N . THR A 1 74 ? -2.009 -12.381 10.843 1.00 87.19 74 THR A N 1
ATOM 577 C CA . THR A 1 74 ? -3.401 -12.818 10.706 1.00 87.19 74 THR A CA 1
ATOM 578 C C . THR A 1 74 ? -3.960 -13.221 12.070 1.00 87.19 74 THR A C 1
ATOM 580 O O . THR A 1 74 ? -3.431 -14.140 12.703 1.00 87.19 74 THR A O 1
ATOM 583 N N . SER A 1 75 ? -5.033 -12.572 12.521 1.00 88.56 75 SER A N 1
ATOM 584 C CA . SER A 1 75 ? -5.650 -12.795 13.836 1.00 88.56 75 SER A CA 1
ATOM 585 C C . SER A 1 75 ? -7.131 -13.174 13.722 1.00 88.56 75 SER A C 1
ATOM 587 O O . SER A 1 75 ? -7.817 -12.830 12.760 1.00 88.56 75 SER A O 1
ATOM 589 N N . LYS A 1 76 ? -7.649 -13.899 14.722 1.00 88.25 76 LYS A N 1
ATOM 590 C CA . LYS A 1 76 ? -9.089 -14.191 14.852 1.00 88.25 76 LYS A CA 1
ATOM 591 C C . LYS A 1 76 ? -9.788 -13.023 15.552 1.00 88.25 76 LYS A C 1
ATOM 593 O O . LYS A 1 76 ? -9.201 -12.421 16.444 1.00 88.25 76 LYS A O 1
ATOM 598 N N . MET A 1 77 ? -11.071 -12.795 15.262 1.00 84.50 77 MET A N 1
ATOM 599 C CA . MET A 1 77 ? -11.880 -11.745 15.915 1.00 84.50 77 MET A CA 1
ATOM 600 C C . MET A 1 77 ? -11.893 -11.827 17.455 1.00 84.50 77 MET A C 1
ATOM 602 O O . MET A 1 77 ? -11.954 -10.804 18.120 1.00 84.50 77 MET A O 1
ATOM 606 N N . ARG A 1 78 ? -11.788 -13.030 18.043 1.00 87.88 78 ARG A N 1
ATOM 607 C CA . ARG A 1 78 ? -11.749 -13.214 19.510 1.00 87.88 78 ARG A CA 1
ATOM 608 C C . ARG A 1 78 ? -10.413 -12.799 20.147 1.00 87.88 78 ARG A C 1
ATOM 610 O O . ARG A 1 78 ? -10.346 -12.614 21.355 1.00 87.88 78 ARG A O 1
ATOM 617 N N . SER A 1 79 ? -9.342 -12.713 19.365 1.00 88.25 79 SER A N 1
ATOM 618 C CA . SER A 1 79 ? -7.976 -12.535 19.865 1.00 88.25 79 SER A CA 1
ATOM 619 C C . SER A 1 79 ? -7.177 -11.650 18.911 1.00 88.25 79 SER A C 1
ATOM 621 O O . SER A 1 79 ? -6.215 -12.098 18.285 1.00 88.25 79 SER A O 1
ATOM 623 N N . VAL A 1 80 ? -7.635 -10.411 18.750 1.00 88.06 80 VAL A N 1
ATOM 624 C CA . VAL A 1 80 ? -6.985 -9.406 17.905 1.00 88.06 80 VAL A CA 1
ATOM 625 C C . VAL A 1 80 ? -5.698 -8.943 18.587 1.00 88.06 80 VAL A C 1
ATOM 627 O O . VAL A 1 80 ? -5.724 -8.531 19.747 1.00 88.06 80 VAL A O 1
ATOM 630 N N . ALA A 1 81 ? -4.564 -9.038 17.888 1.00 85.19 81 ALA A N 1
ATOM 631 C CA . ALA A 1 81 ? -3.311 -8.470 18.376 1.00 85.19 81 ALA A CA 1
ATOM 632 C C . ALA A 1 81 ? -3.365 -6.931 18.359 1.00 85.19 81 ALA A C 1
ATOM 634 O O . ALA A 1 81 ? -4.054 -6.329 17.539 1.00 85.19 81 ALA A O 1
ATOM 635 N N . MET A 1 82 ? -2.626 -6.291 19.267 1.00 85.88 82 MET A N 1
ATOM 636 C CA . MET A 1 82 ? -2.534 -4.830 19.315 1.00 85.88 82 MET A CA 1
ATOM 637 C C . MET A 1 82 ? -1.774 -4.304 18.091 1.00 85.88 82 MET A C 1
ATOM 639 O O . MET A 1 82 ? -0.620 -4.674 17.878 1.00 85.88 82 MET A O 1
ATOM 643 N N . GLY A 1 83 ? -2.409 -3.422 17.315 1.00 87.56 83 GLY A N 1
ATOM 644 C CA . GLY A 1 83 ? -1.817 -2.771 16.143 1.00 87.56 83 GLY A CA 1
ATOM 645 C C . GLY A 1 83 ? -2.521 -3.115 14.829 1.00 87.56 83 GLY A C 1
ATOM 646 O O . GLY A 1 83 ? -3.712 -3.413 14.806 1.00 87.56 83 GLY A O 1
ATOM 647 N N . LEU A 1 84 ? -1.777 -3.030 13.721 1.00 87.56 84 LEU A N 1
ATOM 648 C CA . LEU A 1 84 ? -2.285 -3.317 12.380 1.00 87.56 84 LEU A CA 1
ATOM 649 C C . LEU A 1 84 ? -2.295 -4.831 12.143 1.00 87.56 84 LEU A C 1
ATOM 651 O O . LEU A 1 84 ? -1.240 -5.468 12.157 1.00 87.56 84 LEU A O 1
ATOM 655 N N . VAL A 1 85 ? -3.482 -5.400 11.933 1.00 90.44 85 VAL A N 1
ATOM 656 C CA . VAL A 1 85 ? -3.675 -6.848 11.790 1.00 90.44 85 VAL A CA 1
ATOM 657 C C . VAL A 1 85 ? -4.653 -7.166 10.668 1.00 90.44 85 VAL A C 1
ATOM 659 O O . VAL A 1 85 ? -5.576 -6.398 10.400 1.00 90.44 85 VAL A O 1
ATOM 662 N N . GLU A 1 86 ? -4.484 -8.330 10.048 1.00 90.62 86 GLU A N 1
ATOM 663 C CA . GLU A 1 86 ? -5.472 -8.884 9.123 1.00 90.62 86 GLU A CA 1
ATOM 664 C C . GLU A 1 86 ? -6.422 -9.802 9.902 1.00 90.62 86 GLU A C 1
ATOM 666 O O . GLU A 1 86 ? -5.985 -10.741 10.575 1.00 90.62 86 GLU A O 1
ATOM 671 N N . LEU A 1 87 ? -7.728 -9.541 9.842 1.00 89.81 87 LEU A N 1
ATOM 672 C CA . LEU A 1 87 ? -8.724 -10.375 10.512 1.00 89.81 87 LEU A CA 1
ATOM 673 C C . LEU A 1 87 ? -9.191 -11.500 9.593 1.00 89.81 87 LEU A C 1
ATOM 675 O O . LEU A 1 87 ? -9.651 -11.259 8.481 1.00 89.81 87 LEU A O 1
ATOM 679 N N . LYS A 1 88 ? -9.133 -12.739 10.091 1.00 88.50 88 LYS A N 1
ATOM 680 C CA . LYS A 1 88 ? -9.620 -13.922 9.374 1.00 88.50 88 LYS A CA 1
ATOM 681 C C . LYS A 1 88 ? -10.688 -14.643 10.186 1.00 88.50 88 LYS A C 1
ATOM 683 O O . LYS A 1 88 ? -10.454 -15.061 11.323 1.00 88.50 88 LYS A O 1
ATOM 688 N N . GLY A 1 89 ? -11.855 -14.835 9.584 1.00 87.06 89 GLY A N 1
ATOM 689 C CA . GLY A 1 89 ? -12.991 -15.491 10.220 1.00 87.06 89 GLY A CA 1
ATOM 690 C C . GLY A 1 89 ? -14.117 -15.784 9.238 1.00 87.06 89 GLY A C 1
ATOM 691 O O . GLY A 1 89 ? -14.041 -15.422 8.067 1.00 87.06 89 GLY A O 1
ATOM 692 N N . LYS A 1 90 ? -15.150 -16.468 9.729 1.00 86.19 90 LYS A N 1
ATOM 693 C CA . LYS A 1 90 ? -16.444 -16.559 9.052 1.00 86.19 90 LYS A CA 1
ATOM 694 C C . LYS A 1 90 ? -17.360 -15.534 9.703 1.00 86.19 90 LYS A C 1
ATOM 696 O O . LYS A 1 90 ? -17.400 -15.470 10.930 1.00 86.19 90 LYS A O 1
ATOM 701 N N . ILE A 1 91 ? -18.035 -14.744 8.884 1.00 84.31 91 ILE A N 1
ATOM 702 C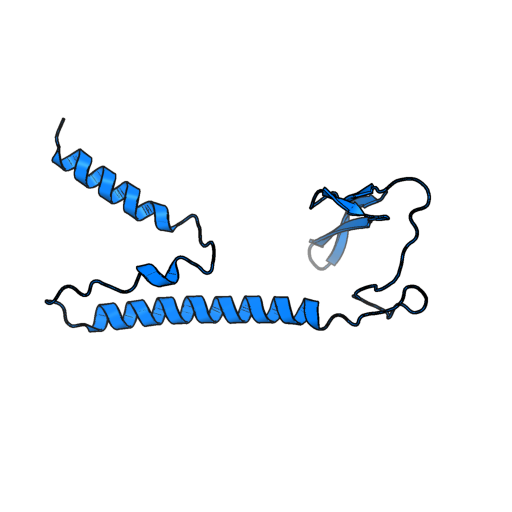 CA . ILE A 1 91 ? -19.000 -13.744 9.327 1.00 84.31 91 ILE A CA 1
ATOM 703 C C . ILE A 1 91 ? -20.353 -14.189 8.784 1.00 84.31 91 ILE A C 1
ATOM 705 O O . ILE A 1 91 ? -20.455 -14.554 7.614 1.00 84.31 91 ILE A O 1
ATOM 709 N N . GLU A 1 92 ? -21.363 -14.195 9.643 1.00 83.06 92 GLU A N 1
ATOM 710 C CA . GLU A 1 92 ? -22.751 -14.393 9.239 1.00 83.06 92 GLU A CA 1
ATOM 711 C C . GLU A 1 92 ? -23.374 -13.005 9.075 1.00 83.06 92 GLU A C 1
ATOM 713 O O . GLU A 1 92 ? -23.365 -12.206 10.010 1.00 83.06 92 GLU A O 1
ATOM 718 N N . ALA A 1 93 ? -23.837 -12.685 7.865 1.00 80.38 93 ALA A N 1
ATOM 719 C CA . ALA A 1 93 ? -24.528 -11.429 7.601 1.00 80.38 93 ALA A CA 1
ATOM 720 C C . ALA A 1 93 ? -25.962 -11.532 8.139 1.00 80.38 93 ALA A C 1
ATOM 722 O O . ALA A 1 93 ? -26.675 -12.474 7.798 1.00 80.38 93 ALA A O 1
ATOM 723 N N . ALA A 1 94 ? -26.366 -10.592 8.996 1.00 70.00 94 ALA A N 1
ATOM 724 C CA . ALA A 1 94 ? -27.649 -10.668 9.690 1.00 70.00 94 ALA A CA 1
ATOM 725 C C . ALA A 1 94 ? -28.845 -10.224 8.829 1.00 70.00 94 ALA A C 1
ATOM 727 O O . ALA A 1 94 ? -29.915 -10.807 8.966 1.00 70.00 94 ALA A O 1
ATOM 728 N N . GLU A 1 95 ? -28.690 -9.220 7.952 1.00 67.69 95 GLU A N 1
ATOM 729 C CA . GLU A 1 95 ? -29.859 -8.600 7.297 1.00 67.69 95 GLU A CA 1
ATOM 730 C C . GLU A 1 95 ? -29.606 -8.118 5.855 1.00 67.69 95 GLU A C 1
ATOM 732 O O . GLU A 1 95 ? -30.389 -8.431 4.960 1.00 67.69 95 GLU A O 1
ATOM 737 N N . SER A 1 96 ? -28.487 -7.444 5.578 1.00 76.94 96 SER A N 1
ATOM 738 C CA . SER A 1 96 ? -28.097 -7.040 4.218 1.00 76.94 96 SER A CA 1
ATOM 739 C C . SER A 1 96 ? -26.591 -6.826 4.114 1.00 76.94 96 SER A C 1
ATOM 741 O O . SER A 1 96 ? -25.949 -6.454 5.093 1.00 76.94 96 SER A O 1
ATOM 743 N N . MET A 1 97 ? -26.022 -7.059 2.930 1.00 82.06 97 MET A N 1
ATOM 744 C CA . MET A 1 97 ? -24.616 -6.756 2.668 1.00 82.06 97 MET A CA 1
ATOM 745 C C . MET A 1 97 ? -24.478 -5.285 2.265 1.00 82.06 97 MET A C 1
ATOM 747 O O . MET A 1 97 ? -25.246 -4.793 1.438 1.00 82.06 97 MET A O 1
ATOM 751 N N . ILE A 1 98 ? -23.534 -4.590 2.890 1.00 87.25 98 ILE A N 1
ATOM 752 C CA . ILE A 1 98 ? -23.198 -3.190 2.628 1.00 87.25 98 ILE A CA 1
ATOM 753 C C . ILE A 1 98 ? -22.193 -3.154 1.474 1.00 87.25 98 ILE A C 1
ATOM 755 O O . ILE A 1 98 ? -21.497 -4.133 1.210 1.00 87.25 98 ILE A O 1
ATOM 759 N N . LYS A 1 99 ? -22.117 -2.034 0.761 1.00 89.19 99 LYS A N 1
ATOM 760 C CA . LYS A 1 99 ? -21.113 -1.807 -0.280 1.00 89.19 99 LYS A CA 1
ATOM 761 C C . LYS A 1 99 ? -19.973 -0.958 0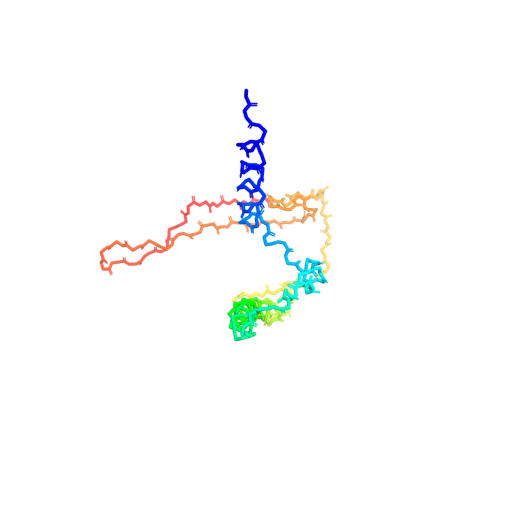.264 1.00 89.19 99 LYS A C 1
ATOM 763 O O . LYS A 1 99 ? -20.205 0.098 0.847 1.00 89.19 99 LYS A O 1
ATOM 768 N N . ASP A 1 100 ? -18.745 -1.423 0.064 1.00 88.56 100 ASP A N 1
ATOM 769 C CA . ASP A 1 100 ? -17.535 -0.684 0.418 1.00 88.56 100 ASP A CA 1
ATOM 770 C C . ASP A 1 100 ? -17.459 0.659 -0.342 1.00 88.56 100 ASP A C 1
ATOM 772 O O . ASP A 1 100 ? -17.643 0.673 -1.563 1.00 88.56 100 ASP A O 1
ATOM 776 N N . PRO A 1 101 ? -17.138 1.783 0.328 1.00 86.81 101 PRO A N 1
ATOM 777 C CA . PRO A 1 101 ? -17.066 3.101 -0.307 1.00 86.81 101 PRO A CA 1
ATOM 778 C C . PRO A 1 101 ? -15.948 3.257 -1.350 1.00 86.81 101 PRO A C 1
ATOM 780 O O . PRO A 1 101 ? -15.969 4.236 -2.099 1.00 86.81 101 PRO A O 1
ATOM 783 N N . PHE A 1 102 ? -14.961 2.352 -1.405 1.00 87.81 102 PHE A N 1
ATOM 784 C CA . PHE A 1 102 ? -13.817 2.475 -2.316 1.00 87.81 102 PHE A CA 1
ATOM 785 C C . PHE A 1 102 ? -13.930 1.583 -3.552 1.00 87.81 102 PHE A C 1
ATOM 787 O O . PHE A 1 102 ? -13.744 2.063 -4.671 1.00 87.81 102 PHE A O 1
ATOM 794 N N . ASP A 1 103 ? -14.224 0.301 -3.351 1.00 87.56 103 ASP A N 1
ATOM 795 C CA . ASP A 1 103 ? -14.214 -0.722 -4.397 1.00 87.56 103 ASP A CA 1
ATOM 796 C C . ASP A 1 103 ? -15.621 -1.237 -4.760 1.00 87.56 103 ASP A C 1
ATOM 798 O O . ASP A 1 103 ? -15.726 -2.124 -5.610 1.00 87.56 103 ASP A O 1
ATOM 802 N N . ASP A 1 104 ? -16.687 -0.731 -4.120 1.00 86.62 104 ASP A N 1
ATOM 803 C CA . ASP A 1 104 ? -18.080 -1.191 -4.289 1.00 86.62 104 ASP A CA 1
ATOM 804 C C . ASP A 1 104 ? -18.249 -2.710 -4.075 1.00 86.62 104 ASP A C 1
ATOM 806 O O . ASP A 1 104 ? -19.098 -3.377 -4.674 1.00 86.62 104 ASP A O 1
ATOM 810 N N . LYS A 1 105 ? -17.387 -3.280 -3.228 1.00 87.69 105 LYS A N 1
ATOM 811 C CA . LYS A 1 105 ? -17.411 -4.696 -2.863 1.00 87.69 105 LYS A CA 1
ATOM 812 C C . LYS A 1 105 ? -18.403 -4.925 -1.740 1.00 87.69 105 LYS A C 1
ATOM 814 O O . LYS A 1 105 ? -18.460 -4.152 -0.788 1.00 87.69 105 LYS A O 1
ATOM 819 N N . ASP A 1 106 ? -19.100 -6.046 -1.824 1.00 88.38 106 ASP A N 1
ATOM 820 C CA . ASP A 1 106 ? -19.994 -6.510 -0.777 1.00 88.38 106 ASP A CA 1
ATOM 821 C C . ASP A 1 106 ? -19.195 -6.752 0.529 1.00 88.38 106 ASP A C 1
ATOM 823 O O . ASP A 1 106 ? -18.240 -7.538 0.565 1.00 88.38 106 ASP A O 1
ATOM 827 N N . CYS A 1 107 ? -19.565 -6.067 1.612 1.00 86.31 107 CYS A N 1
ATOM 828 C CA . CYS A 1 107 ? -18.950 -6.130 2.936 1.00 86.31 107 CYS A CA 1
ATOM 829 C C . CYS A 1 107 ? -20.022 -6.139 4.044 1.00 86.31 107 CYS A C 1
ATOM 831 O O . CYS A 1 107 ? -21.171 -5.768 3.832 1.00 86.31 107 CYS A O 1
ATOM 833 N N . VAL A 1 108 ? -19.674 -6.625 5.239 1.00 88.88 108 VAL A N 1
ATOM 834 C CA . VAL A 1 108 ? -20.621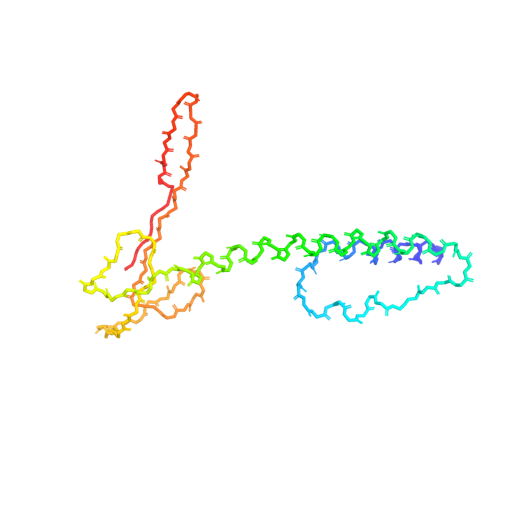 -6.681 6.377 1.00 88.88 108 VAL A CA 1
ATOM 835 C C . VAL A 1 108 ? -20.505 -5.447 7.274 1.00 88.88 108 VAL A C 1
ATOM 837 O O . VAL A 1 108 ? -21.451 -5.101 7.964 1.00 88.88 108 VAL A O 1
ATOM 840 N N . TYR A 1 109 ? -19.336 -4.809 7.286 1.00 87.38 109 TYR A N 1
ATOM 841 C CA . TYR A 1 109 ? -19.038 -3.639 8.104 1.00 87.38 109 TYR A CA 1
ATOM 842 C C . TYR A 1 109 ? -17.825 -2.915 7.524 1.00 87.38 109 TYR A C 1
ATOM 844 O O . TYR A 1 109 ? -16.866 -3.571 7.094 1.00 87.38 109 TYR A O 1
ATOM 852 N N . TRP A 1 110 ? -17.830 -1.586 7.572 1.00 90.69 110 TRP A N 1
ATOM 853 C CA . TRP A 1 110 ? -16.661 -0.774 7.260 1.00 90.69 110 TRP A CA 1
ATOM 854 C C . TRP A 1 110 ? -16.617 0.478 8.143 1.00 90.69 110 TRP A C 1
ATOM 856 O O . TRP A 1 110 ? -17.633 1.009 8.576 1.00 90.69 110 TRP A O 1
ATOM 866 N N . SER A 1 111 ? -15.405 0.947 8.429 1.00 90.88 111 SER A N 1
ATOM 867 C CA . SER A 1 111 ? -15.168 2.177 9.183 1.00 90.88 111 SER A CA 1
ATOM 868 C C . SER A 1 111 ? -13.915 2.837 8.641 1.00 90.88 111 SER A C 1
ATOM 870 O O . SER A 1 111 ? -12.848 2.219 8.594 1.00 90.88 111 SER A O 1
ATOM 872 N N . VAL A 1 112 ? -14.040 4.092 8.232 1.00 92.69 112 VAL A N 1
ATOM 873 C CA . VAL A 1 112 ? -12.960 4.877 7.639 1.00 92.69 112 VAL A CA 1
ATOM 874 C C . VAL A 1 112 ? -12.770 6.147 8.445 1.00 92.69 112 VAL A C 1
ATOM 876 O O . VAL A 1 112 ? -13.684 6.953 8.602 1.00 92.69 112 VAL A O 1
ATOM 879 N N . THR A 1 113 ? -11.537 6.360 8.887 1.00 93.06 113 THR A N 1
ATOM 880 C CA . THR A 1 113 ? -11.122 7.583 9.570 1.00 93.06 113 THR A CA 1
ATOM 881 C C . THR A 1 113 ? -9.926 8.165 8.829 1.00 93.06 113 THR A C 1
ATOM 883 O O . THR A 1 113 ? -8.891 7.516 8.686 1.00 93.06 113 THR A O 1
ATOM 886 N N . ILE A 1 114 ? -10.070 9.390 8.324 1.00 93.25 114 ILE A N 1
ATOM 887 C CA . ILE A 1 114 ? -9.005 10.123 7.637 1.00 93.25 114 ILE A CA 1
ATOM 888 C C . ILE A 1 114 ? -8.435 11.146 8.614 1.00 93.25 114 ILE A C 1
ATOM 890 O O . ILE A 1 114 ? -9.087 12.136 8.959 1.00 93.25 114 ILE A O 1
ATOM 894 N N . GLU A 1 115 ? -7.196 10.915 9.034 1.00 93.81 115 GLU A N 1
ATOM 895 C CA . GLU A 1 115 ? -6.460 11.793 9.939 1.00 93.81 115 GLU A CA 1
ATOM 896 C C . GLU A 1 115 ? -5.344 12.529 9.196 1.00 93.81 115 GLU A C 1
ATOM 898 O O . GLU A 1 115 ? -4.596 11.952 8.406 1.00 93.81 115 GLU A O 1
ATOM 903 N N . GLU A 1 116 ? -5.207 13.822 9.470 1.00 93.94 116 GLU A N 1
ATOM 904 C CA . GLU A 1 116 ? -4.130 14.648 8.942 1.00 93.94 116 GLU A CA 1
ATOM 905 C C . GLU A 1 116 ? -3.127 14.968 10.051 1.00 93.94 116 GLU A C 1
ATOM 907 O O . GLU A 1 116 ? -3.489 15.437 11.136 1.00 93.94 116 GLU A O 1
ATOM 912 N N . TYR A 1 117 ? -1.842 14.757 9.766 1.00 93.12 117 TYR A N 1
ATOM 913 C CA . TYR A 1 117 ? -0.770 15.177 10.657 1.00 93.12 117 TYR A CA 1
ATOM 914 C C . TYR A 1 117 ? -0.472 16.664 10.466 1.00 93.12 117 TYR A C 1
ATOM 916 O O . TYR A 1 117 ? 0.204 17.063 9.515 1.00 93.12 117 TYR A O 1
ATOM 924 N N . VAL A 1 118 ? -0.953 17.499 11.388 1.00 93.06 118 VAL A N 1
ATOM 925 C CA . VAL A 1 118 ? -0.794 18.952 11.303 1.00 93.06 118 VAL A CA 1
ATOM 926 C C . VAL A 1 118 ? 0.348 19.411 12.206 1.00 93.06 118 VAL A C 1
ATOM 928 O O . VAL A 1 118 ? 0.368 19.162 13.416 1.00 93.06 118 VAL A O 1
ATOM 931 N N . LYS A 1 119 ? 1.299 20.145 11.619 1.00 90.69 119 LYS A N 1
ATOM 932 C CA . LYS A 1 119 ? 2.363 20.841 12.350 1.00 90.69 119 LYS A CA 1
ATOM 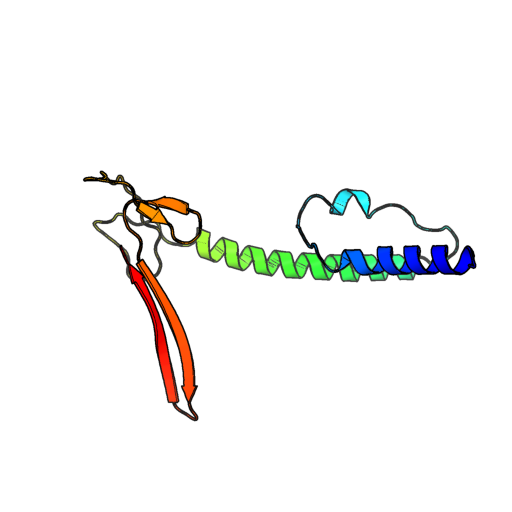933 C C . LYS A 1 119 ? 2.014 22.321 12.488 1.00 90.69 119 LYS A C 1
ATOM 935 O O . LYS A 1 119 ? 1.951 23.039 11.493 1.00 90.69 119 LYS A O 1
ATOM 940 N N . ARG A 1 120 ? 1.855 22.803 13.723 1.00 87.50 120 ARG A N 1
ATOM 941 C CA . ARG A 1 120 ? 1.652 24.228 14.029 1.00 87.50 120 ARG A CA 1
ATOM 942 C C . ARG A 1 120 ? 2.805 24.737 14.890 1.00 87.50 120 ARG A C 1
ATOM 944 O O . ARG A 1 120 ? 2.829 24.554 16.106 1.00 87.50 120 ARG A O 1
ATOM 951 N N . GLY A 1 121 ? 3.785 25.372 14.247 1.00 89.81 121 GLY A N 1
ATOM 952 C CA . GLY A 1 121 ? 4.996 25.864 14.909 1.00 89.81 121 GLY A CA 1
ATOM 953 C C . GLY A 1 121 ? 5.811 24.724 15.528 1.00 89.81 121 GLY A C 1
ATOM 954 O O . GLY A 1 121 ? 6.365 23.895 14.806 1.00 89.81 121 GLY A O 1
ATOM 955 N N . LYS A 1 122 ? 5.873 24.690 16.866 1.00 88.25 122 LYS A N 1
ATOM 956 C CA . LYS A 1 122 ? 6.522 23.625 17.657 1.00 88.25 122 LYS A CA 1
ATOM 957 C C . LYS A 1 122 ? 5.567 22.495 18.073 1.00 88.25 122 LYS A C 1
ATOM 959 O O . LYS A 1 122 ? 6.010 21.529 18.679 1.00 88.25 122 LYS A O 1
ATOM 964 N N . SER A 1 123 ? 4.269 22.627 17.795 1.00 86.06 123 SER A N 1
ATOM 965 C CA . SER A 1 123 ? 3.257 21.632 18.152 1.00 86.06 123 SER A CA 1
ATOM 966 C C . SER A 1 123 ? 2.954 20.711 16.973 1.00 86.06 123 SER A C 1
ATOM 968 O O . SER A 1 123 ? 2.900 21.148 15.819 1.00 86.06 123 SER A O 1
ATOM 970 N N . HIS A 1 124 ? 2.736 19.441 17.290 1.00 88.94 124 HIS A N 1
ATOM 971 C CA . HIS A 1 124 ? 2.375 18.382 16.361 1.00 88.94 124 HIS A CA 1
ATOM 972 C C . HIS A 1 124 ? 1.090 17.728 16.864 1.00 88.94 124 HIS A C 1
ATOM 974 O O . HIS A 1 124 ? 1.027 17.339 18.032 1.00 88.94 124 HIS A O 1
ATOM 980 N N . LYS A 1 125 ? 0.062 17.637 16.017 1.00 92.25 125 LYS A N 1
ATOM 981 C CA . LYS A 1 125 ? -1.222 17.037 16.390 1.00 92.25 125 LYS A CA 1
ATOM 982 C C . LYS A 1 125 ? -1.840 16.304 15.201 1.00 92.25 125 LYS A C 1
ATOM 984 O O . LYS A 1 125 ? -1.821 16.812 14.084 1.00 92.25 125 LYS A O 1
ATOM 989 N N . TRP A 1 126 ? -2.421 15.140 15.473 1.00 93.06 126 TRP A N 1
ATOM 990 C CA . TRP A 1 126 ? -3.310 14.445 14.547 1.00 93.06 126 TRP A CA 1
ATOM 991 C C . TRP A 1 126 ? -4.703 15.068 14.616 1.00 93.06 126 TRP A C 1
ATOM 993 O O . TRP A 1 126 ? -5.253 15.268 15.704 1.00 93.06 126 TRP A O 1
ATOM 1003 N N . VAL A 1 127 ? -5.236 15.454 13.461 1.00 93.06 127 VAL A N 1
ATOM 1004 C CA . VAL A 1 127 ? -6.563 16.055 13.336 1.00 93.06 127 VAL A CA 1
ATOM 1005 C C . VAL A 1 127 ? -7.393 15.187 12.405 1.00 93.06 127 VAL A C 1
ATOM 1007 O O . VAL A 1 127 ? -7.080 15.081 11.221 1.00 93.06 127 VAL A O 1
ATOM 1010 N N . THR A 1 128 ? -8.462 14.597 12.928 1.00 94.75 128 THR A N 1
ATOM 1011 C CA . THR A 1 128 ? -9.447 13.867 12.127 1.00 94.75 128 THR A CA 1
ATOM 1012 C C . THR A 1 128 ? -10.174 14.845 11.210 1.00 94.75 128 THR A C 1
ATOM 1014 O O . THR A 1 128 ? -10.741 15.841 11.666 1.00 94.75 128 THR A O 1
ATOM 1017 N N . ARG A 1 129 ? -10.099 14.608 9.900 1.00 93.81 129 ARG A N 1
ATOM 1018 C CA . ARG A 1 129 ? -10.748 15.434 8.871 1.00 93.81 129 ARG A CA 1
ATOM 1019 C C . ARG A 1 129 ? -12.063 14.845 8.408 1.00 93.81 129 ARG A C 1
ATOM 1021 O O . ARG A 1 129 ? -12.974 15.595 8.075 1.00 93.81 129 ARG A O 1
ATOM 1028 N N . HIS A 1 130 ? -12.137 13.524 8.375 1.00 92.12 130 HIS A N 1
ATOM 1029 C CA . HIS A 1 130 ? -13.315 12.808 7.937 1.00 92.12 130 HIS A CA 1
ATOM 1030 C C . HIS A 1 130 ? -13.423 11.496 8.703 1.00 92.12 130 HIS A C 1
ATOM 1032 O O . HIS A 1 130 ? -12.416 10.828 8.938 1.00 92.12 130 HIS A O 1
ATOM 1038 N N . GLU A 1 131 ? -14.641 11.155 9.087 1.00 92.19 131 GLU A N 1
ATOM 1039 C CA . GLU A 1 131 ? -14.994 9.915 9.757 1.00 92.19 131 GLU A CA 1
ATOM 1040 C C . GLU A 1 131 ? -16.311 9.448 9.148 1.00 92.19 131 GLU A C 1
ATOM 1042 O O . GLU A 1 131 ? -17.247 10.241 9.019 1.00 92.19 131 GLU A O 1
ATOM 1047 N N . ALA A 1 132 ? -16.339 8.198 8.703 1.00 90.69 132 ALA A N 1
ATOM 1048 C CA . ALA A 1 132 ? -17.508 7.575 8.112 1.00 90.69 132 ALA A CA 1
ATOM 1049 C C . ALA A 1 132 ? -17.544 6.093 8.493 1.00 90.69 132 ALA A C 1
ATOM 1051 O O . ALA A 1 132 ? -16.512 5.415 8.508 1.00 90.69 132 ALA A O 1
ATOM 1052 N N . ASN A 1 133 ? -18.733 5.615 8.824 1.00 88.88 133 ASN A N 1
ATOM 1053 C CA . ASN A 1 133 ? -19.023 4.264 9.276 1.00 88.88 133 ASN A CA 1
ATOM 1054 C C . ASN A 1 133 ? -20.471 3.916 8.906 1.00 88.88 133 ASN A C 1
ATOM 1056 O O . ASN A 1 133 ? -21.301 4.820 8.790 1.00 88.88 133 ASN A O 1
ATOM 1060 N N . ASP A 1 134 ? -20.745 2.625 8.741 1.00 79.06 134 ASP A N 1
ATOM 1061 C CA . ASP A 1 134 ? -22.080 2.063 8.490 1.00 79.06 134 ASP A CA 1
ATOM 1062 C C . ASP A 1 134 ? -22.313 0.851 9.405 1.00 79.06 134 ASP A C 1
ATOM 1064 O O . ASP A 1 134 ? -21.353 0.058 9.586 1.00 79.06 134 ASP A O 1
#

Radius of gyration: 25.65 Å; chains: 1; bounding box: 60×42×66 Å

Foldseek 3Di:
DDPVVVVVVVVVVVVVVVPPDPPDDDPVPPPPDDDDPDDPCPVVVVVVVVVVVVVVVVVVVVVVVVVVVVPAAEDEPVDDDPDGHHYDDDDDQDDAFDADPPPRDTHRWDKDWDWDFDDDPPDTDIDTPDIDID

Organism: NCBI:txid408172

pLDDT: mean 77.17, std 16.57, range [36.38, 94.75]

Secondary structure (DSSP, 8-state):
--HHHHHHHHHHHHHHGGGS---TTSGGGGS-----TTS-THHHHHHHHHHHHHHHHHHHHHHHHHHHHHTSPEE-TTSPPSSS-EE------SS-PEEPTTT--EES--EEEEEEEEEETTEEEEEEEEEEE-